Protein AF-A0A9D6ZQ71-F1 (afdb_monomer_lite)

Structure (mmCIF, N/CA/C/O backbone):
data_AF-A0A9D6ZQ71-F1
#
_entry.id   AF-A0A9D6ZQ71-F1
#
loop_
_atom_site.group_PDB
_atom_site.id
_atom_site.type_symbol
_atom_site.label_atom_id
_atom_site.label_alt_id
_atom_site.label_comp_id
_atom_site.label_asym_id
_atom_site.label_entity_id
_atom_site.label_seq_id
_atom_site.pdbx_PDB_ins_code
_atom_site.Cartn_x
_atom_site.Cartn_y
_atom_site.Cartn_z
_atom_site.occupancy
_atom_site.B_iso_or_equiv
_atom_site.auth_seq_id
_atom_site.auth_comp_id
_atom_site.auth_asym_id
_atom_site.auth_atom_id
_atom_site.pdbx_PDB_model_num
ATOM 1 N N . MET A 1 1 ? 3.086 -9.253 11.224 1.00 93.62 1 MET A N 1
ATOM 2 C CA . MET A 1 1 ? 2.614 -8.584 9.988 1.00 93.62 1 MET A CA 1
ATOM 3 C C . MET A 1 1 ? 3.845 -8.168 9.227 1.00 93.62 1 MET A C 1
ATOM 5 O O . MET A 1 1 ? 4.695 -7.506 9.811 1.00 93.62 1 MET A O 1
ATOM 9 N N . ARG A 1 2 ? 3.907 -8.478 7.934 1.00 96.31 2 ARG A N 1
ATOM 10 C CA . ARG A 1 2 ? 5.017 -8.072 7.068 1.00 96.31 2 ARG A CA 1
ATOM 11 C C . ARG A 1 2 ? 4.512 -7.412 5.794 1.00 96.31 2 ARG A C 1
ATOM 13 O O . ARG A 1 2 ? 3.437 -7.749 5.299 1.00 96.31 2 ARG A O 1
ATOM 20 N N . VAL A 1 3 ? 5.312 -6.505 5.247 1.00 97.81 3 VAL A N 1
ATOM 21 C CA . VAL A 1 3 ? 5.073 -5.915 3.929 1.00 97.81 3 VAL A CA 1
ATOM 22 C C . VAL A 1 3 ? 5.861 -6.707 2.894 1.00 97.81 3 VAL A C 1
ATOM 24 O O . VAL A 1 3 ? 7.052 -6.959 3.062 1.00 97.81 3 VAL A O 1
ATOM 27 N N . HIS A 1 4 ? 5.189 -7.119 1.828 1.00 97.75 4 HIS A N 1
ATOM 28 C CA . HIS A 1 4 ? 5.767 -7.877 0.732 1.00 97.75 4 HIS A CA 1
ATOM 29 C C . HIS A 1 4 ? 5.563 -7.133 -0.589 1.00 97.75 4 HIS A C 1
ATOM 31 O O . HIS A 1 4 ? 4.472 -6.638 -0.866 1.00 97.75 4 HIS A O 1
ATOM 37 N N . TYR A 1 5 ? 6.610 -7.077 -1.412 1.00 97.50 5 TYR A N 1
ATOM 38 C CA . TYR A 1 5 ? 6.609 -6.374 -2.693 1.00 97.50 5 TYR A CA 1
ATOM 39 C C . TYR A 1 5 ? 6.644 -7.379 -3.832 1.00 97.50 5 TYR A C 1
ATOM 41 O O . TYR A 1 5 ? 7.537 -8.222 -3.901 1.00 97.50 5 TYR A O 1
ATOM 49 N N . VAL A 1 6 ? 5.696 -7.258 -4.754 1.00 95.75 6 VAL A N 1
ATOM 50 C CA . VAL A 1 6 ? 5.675 -8.019 -6.002 1.00 95.75 6 VAL A CA 1
ATOM 51 C C . VAL A 1 6 ? 6.068 -7.063 -7.120 1.00 95.75 6 VAL A C 1
ATOM 53 O O . VAL A 1 6 ? 5.273 -6.223 -7.539 1.00 95.75 6 VAL A O 1
ATOM 56 N N . LEU A 1 7 ? 7.325 -7.145 -7.556 1.00 95.00 7 LEU A N 1
ATOM 57 C CA . LEU A 1 7 ? 7.881 -6.238 -8.561 1.00 95.00 7 LEU A CA 1
ATOM 58 C C . LEU A 1 7 ? 7.221 -6.451 -9.927 1.00 95.00 7 LEU A C 1
ATOM 60 O O . LEU A 1 7 ? 7.062 -7.581 -10.395 1.00 95.00 7 LEU A O 1
ATOM 64 N N . ASN A 1 8 ? 6.887 -5.351 -10.599 1.00 92.50 8 ASN A N 1
ATOM 65 C CA . ASN A 1 8 ? 6.300 -5.376 -11.929 1.00 92.50 8 ASN A CA 1
ATOM 66 C C . ASN A 1 8 ? 7.398 -5.452 -13.005 1.00 92.50 8 ASN A C 1
ATOM 68 O O . ASN A 1 8 ? 7.767 -4.451 -13.619 1.00 92.50 8 ASN A O 1
ATOM 72 N N . HIS A 1 9 ? 7.949 -6.646 -13.224 1.00 85.06 9 HIS A N 1
ATOM 73 C CA . HIS A 1 9 ? 9.006 -6.896 -14.211 1.00 85.06 9 HIS A CA 1
ATOM 74 C C . HIS A 1 9 ? 8.478 -6.876 -15.661 1.00 85.06 9 HIS A C 1
ATOM 76 O O . HIS A 1 9 ? 8.378 -7.919 -16.302 1.00 85.06 9 HIS A O 1
ATOM 82 N N . GLY A 1 10 ? 8.130 -5.692 -16.175 1.00 73.50 10 GLY A N 1
ATOM 83 C CA . GLY A 1 10 ? 7.662 -5.502 -17.557 1.00 73.50 10 GLY A CA 1
ATOM 84 C C . GLY A 1 10 ? 6.172 -5.783 -17.780 1.00 73.50 10 GLY A C 1
ATOM 85 O O . GLY A 1 10 ? 5.738 -5.922 -18.919 1.00 73.50 10 GLY A O 1
ATOM 86 N N . GLY A 1 11 ? 5.375 -5.880 -16.714 1.00 83.31 11 GLY A N 1
ATOM 87 C CA . GLY A 1 11 ? 3.925 -6.011 -16.831 1.00 83.31 11 GLY A CA 1
ATOM 88 C C . GLY A 1 11 ? 3.231 -4.675 -17.102 1.00 83.31 11 GLY A C 1
ATOM 89 O O . GLY A 1 11 ? 3.756 -3.591 -16.838 1.00 83.31 11 GLY A O 1
ATOM 90 N N . THR A 1 12 ? 2.004 -4.748 -17.607 1.00 81.81 12 THR A N 1
ATOM 91 C CA . THR A 1 12 ? 1.190 -3.576 -17.944 1.00 81.81 12 THR A CA 1
ATOM 92 C C . THR A 1 12 ? 0.332 -3.142 -16.744 1.00 81.81 12 THR A C 1
ATOM 94 O O . THR A 1 12 ? -0.283 -3.997 -16.100 1.00 81.81 12 THR A O 1
ATOM 97 N N . PRO A 1 13 ? 0.240 -1.837 -16.425 1.00 91.88 13 PRO A N 1
ATOM 98 C CA . PRO A 1 13 ? 0.963 -0.715 -17.036 1.00 91.88 13 PRO A CA 1
ATOM 99 C C . PRO A 1 13 ? 2.417 -0.602 -16.542 1.00 91.88 13 PRO A C 1
ATOM 101 O O . PR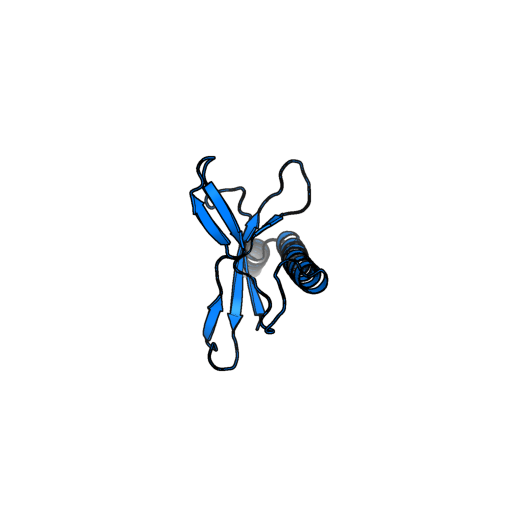O A 1 13 ? 2.682 -0.793 -15.357 1.00 91.88 13 PRO A O 1
ATOM 104 N N . GLU A 1 14 ? 3.340 -0.186 -17.419 1.00 90.12 14 GLU A N 1
ATOM 105 C CA . GLU A 1 14 ? 4.773 0.001 -17.091 1.00 90.12 14 GLU A CA 1
ATOM 106 C C . GLU A 1 14 ? 5.024 1.057 -16.002 1.00 90.12 14 GLU A C 1
ATOM 108 O O . GLU A 1 14 ? 6.062 1.076 -15.338 1.00 90.12 14 GLU A O 1
ATOM 113 N N . SER A 1 15 ? 4.070 1.972 -15.816 1.00 92.94 15 SER A N 1
ATOM 114 C CA . SER A 1 15 ? 4.126 2.971 -14.753 1.00 92.94 15 SER A CA 1
ATOM 115 C C . SER A 1 15 ? 3.910 2.370 -13.366 1.00 92.94 15 SER A C 1
ATOM 117 O O . SER A 1 15 ? 4.271 3.010 -12.384 1.00 92.94 15 SER A O 1
ATOM 119 N N . ARG A 1 16 ? 3.319 1.176 -13.246 1.00 95.62 16 ARG A N 1
ATOM 120 C CA . ARG A 1 16 ? 3.223 0.471 -11.965 1.00 95.62 16 ARG A CA 1
ATOM 121 C C . ARG A 1 16 ? 4.549 -0.235 -11.721 1.00 95.62 16 ARG A C 1
ATOM 123 O O . ARG A 1 16 ? 4.989 -1.010 -12.556 1.00 95.62 16 ARG A O 1
ATOM 130 N N . LEU A 1 17 ? 5.190 0.037 -10.596 1.00 95.38 17 LEU A N 1
ATOM 131 C CA . LEU A 1 17 ? 6.511 -0.493 -10.265 1.00 95.38 17 LEU A CA 1
ATOM 132 C C . LEU A 1 17 ? 6.433 -1.768 -9.424 1.00 95.38 17 LEU A C 1
ATOM 134 O O . LEU A 1 17 ? 7.224 -2.687 -9.619 1.00 95.38 17 LEU A O 1
ATOM 138 N N . ALA A 1 18 ? 5.470 -1.835 -8.507 1.00 97.25 18 ALA A N 1
ATOM 139 C CA . ALA A 1 18 ? 5.227 -3.014 -7.688 1.00 97.25 18 ALA A CA 1
ATOM 140 C C . ALA A 1 18 ? 3.795 -3.023 -7.150 1.00 97.25 18 ALA A C 1
ATOM 142 O O . ALA A 1 18 ? 3.237 -1.966 -6.841 1.00 97.25 18 ALA A O 1
ATOM 143 N N . ASP A 1 19 ? 3.235 -4.215 -6.976 1.00 97.25 19 ASP A N 1
ATOM 144 C CA . ASP A 1 19 ? 2.124 -4.419 -6.052 1.00 97.25 19 ASP A CA 1
ATOM 145 C C . ASP A 1 19 ? 2.680 -4.615 -4.638 1.00 97.25 19 ASP A C 1
ATOM 147 O O . ASP A 1 19 ? 3.765 -5.171 -4.443 1.00 97.25 19 ASP A O 1
ATOM 151 N N . VAL A 1 20 ? 1.942 -4.128 -3.645 1.00 98.31 20 VAL A N 1
ATOM 152 C CA . VAL A 1 20 ? 2.327 -4.193 -2.236 1.00 98.31 20 VAL A CA 1
ATOM 153 C C . VAL A 1 20 ? 1.262 -4.968 -1.479 1.00 98.31 20 VAL A C 1
ATOM 155 O O . VAL A 1 20 ? 0.077 -4.631 -1.501 1.00 98.31 20 VAL A O 1
ATOM 158 N N . GLU A 1 21 ? 1.704 -6.005 -0.784 1.00 98.12 21 GLU A N 1
ATOM 159 C CA . GLU A 1 21 ? 0.859 -6.900 -0.011 1.00 98.12 21 GLU A CA 1
ATOM 160 C C . GLU A 1 21 ? 1.226 -6.802 1.466 1.00 98.12 21 GLU A C 1
ATOM 162 O O . GLU A 1 21 ? 2.402 -6.773 1.826 1.00 98.12 21 GLU A O 1
ATOM 167 N N . ILE A 1 22 ? 0.223 -6.801 2.337 1.00 97.94 22 ILE A N 1
ATOM 168 C CA . ILE A 1 22 ? 0.426 -6.836 3.785 1.00 97.94 22 ILE A CA 1
ATOM 169 C C . ILE A 1 22 ? 0.007 -8.216 4.268 1.00 97.94 22 ILE A C 1
ATOM 171 O O . ILE A 1 22 ? -1.174 -8.549 4.232 1.00 97.94 22 ILE A O 1
ATOM 175 N N . HIS A 1 23 ? 0.970 -9.035 4.675 1.00 98.12 23 HIS A N 1
ATOM 176 C CA . HIS A 1 23 ? 0.727 -10.409 5.109 1.00 98.12 23 HIS A CA 1
ATOM 177 C C . HIS A 1 23 ? 0.512 -10.433 6.621 1.00 98.12 23 HIS A C 1
ATOM 179 O O . HIS A 1 23 ? 1.325 -9.899 7.386 1.00 98.12 23 HIS A O 1
ATOM 185 N N . PHE A 1 24 ? -0.579 -11.063 7.045 1.00 98.25 24 PHE A N 1
ATOM 186 C CA . PHE A 1 24 ? -0.897 -11.283 8.448 1.00 98.25 24 PHE A CA 1
ATOM 187 C C . PHE A 1 24 ? -0.362 -12.652 8.865 1.00 98.25 24 PHE A C 1
ATOM 189 O O . PHE A 1 24 ? -0.702 -13.679 8.282 1.00 98.25 24 PHE A O 1
ATOM 196 N N . GLU A 1 25 ? 0.510 -12.658 9.865 1.00 97.56 25 GLU A N 1
ATOM 197 C CA . GLU A 1 25 ? 1.223 -13.868 10.297 1.00 97.56 25 GLU A CA 1
ATOM 198 C C . GLU A 1 25 ? 0.580 -14.488 11.540 1.00 97.56 25 GLU A C 1
ATOM 200 O O . GLU A 1 25 ? 0.721 -15.680 11.786 1.00 97.56 25 GLU A O 1
ATOM 205 N N . GLU A 1 26 ? -0.199 -13.708 12.288 1.00 96.94 26 GLU A N 1
ATOM 206 C CA . GLU A 1 26 ? -0.744 -14.089 13.590 1.00 96.94 26 GLU A CA 1
ATOM 207 C C . GLU A 1 26 ? -2.193 -13.599 13.746 1.00 96.94 26 GLU A C 1
ATOM 209 O O . GLU A 1 26 ? -2.642 -12.689 13.039 1.00 96.94 26 GLU A O 1
ATOM 214 N N . GLY A 1 27 ? -2.927 -14.202 14.687 1.00 96.62 27 GLY A N 1
ATOM 215 C CA . GLY A 1 27 ? -4.312 -13.849 15.010 1.00 96.62 27 GLY A CA 1
ATOM 216 C C . GLY A 1 27 ? -5.350 -14.348 13.996 1.00 96.62 27 GLY A C 1
ATOM 217 O O . GLY A 1 27 ? -5.078 -15.226 13.181 1.00 96.62 27 GLY A O 1
ATOM 218 N N . LEU A 1 28 ? -6.559 -13.774 14.047 1.00 97.94 28 LEU A N 1
ATOM 219 C CA . LEU A 1 28 ? -7.718 -14.197 13.240 1.00 97.94 28 LEU A CA 1
ATOM 220 C C . LEU A 1 28 ? -7.473 -14.130 11.723 1.00 97.94 28 LEU A C 1
ATOM 222 O O . LEU A 1 28 ? -8.073 -14.883 10.965 1.00 97.94 28 LEU A O 1
ATOM 226 N N . LEU A 1 29 ? -6.606 -13.219 11.282 1.00 97.75 29 LEU A N 1
ATOM 227 C CA . LEU A 1 29 ? -6.281 -13.034 9.869 1.00 97.75 29 LEU A CA 1
ATOM 228 C C . LEU A 1 29 ? -5.023 -13.806 9.442 1.00 97.75 29 LEU A C 1
ATOM 230 O O . LEU A 1 29 ? -4.577 -13.623 8.313 1.00 97.75 29 LEU A O 1
ATOM 234 N N . SER A 1 30 ? -4.436 -14.638 10.312 1.00 97.94 30 SER A N 1
ATOM 235 C CA . SER A 1 30 ? -3.223 -15.398 9.990 1.00 97.94 30 SER A CA 1
ATOM 236 C C . SER A 1 30 ? -3.398 -16.217 8.705 1.00 97.94 30 SER A C 1
ATOM 238 O O . SER A 1 30 ? -4.424 -16.863 8.490 1.00 97.94 30 SER A O 1
ATOM 240 N N . GLY A 1 31 ? -2.400 -16.147 7.822 1.00 97.25 31 GLY A N 1
ATOM 241 C CA . GLY A 1 31 ? -2.420 -16.795 6.507 1.00 97.25 31 GLY A CA 1
ATOM 242 C C . GLY A 1 31 ? -3.115 -15.982 5.410 1.00 97.25 31 GLY A C 1
ATOM 243 O O . GLY A 1 31 ? -3.024 -16.343 4.236 1.00 97.25 31 GLY A O 1
ATOM 244 N N . LEU A 1 32 ? -3.762 -14.864 5.752 1.00 98.31 32 LEU A N 1
ATOM 245 C CA . LEU A 1 32 ? -4.335 -13.932 4.785 1.00 98.31 32 LEU A CA 1
ATOM 246 C C . LEU A 1 32 ? -3.370 -12.783 4.477 1.00 98.31 32 LEU A C 1
ATOM 248 O O . LEU A 1 32 ? -2.443 -12.468 5.228 1.00 98.31 32 LEU A O 1
ATOM 252 N N . LYS A 1 33 ? -3.630 -12.107 3.358 1.00 97.94 33 LYS A N 1
ATOM 253 C CA . LYS A 1 33 ? -2.942 -10.874 2.977 1.00 97.94 33 LYS A CA 1
ATOM 254 C C . LYS A 1 33 ? -3.932 -9.806 2.538 1.00 97.94 33 LYS A C 1
ATOM 256 O O . LYS A 1 33 ? -4.894 -10.101 1.830 1.00 97.94 33 LYS A O 1
ATOM 261 N N . LEU A 1 34 ? -3.673 -8.561 2.921 1.00 97.50 34 LEU A N 1
ATOM 262 C CA . LEU A 1 34 ? -4.346 -7.398 2.354 1.00 97.50 34 LEU A CA 1
ATOM 263 C C . LEU A 1 34 ? -3.625 -6.979 1.069 1.00 97.50 34 LEU A C 1
ATOM 265 O O . LEU A 1 34 ? -2.403 -6.819 1.057 1.00 97.50 34 LEU A O 1
ATOM 269 N N . VAL A 1 35 ? -4.395 -6.793 -0.001 1.00 97.00 35 VAL A N 1
ATOM 270 C CA . VAL A 1 35 ? -3.925 -6.371 -1.330 1.00 97.00 35 VAL A CA 1
ATOM 271 C C . VAL A 1 35 ? -4.537 -5.022 -1.720 1.00 97.00 35 VAL A C 1
ATOM 273 O O . VAL A 1 35 ? -5.471 -4.544 -1.076 1.00 97.00 35 VAL A O 1
ATOM 276 N N . GLY A 1 36 ? -4.028 -4.411 -2.793 1.00 95.38 36 GLY A N 1
ATOM 277 C CA . GLY A 1 36 ? -4.529 -3.140 -3.335 1.00 95.38 36 GLY A CA 1
ATOM 278 C C . GLY A 1 36 ? -3.670 -1.919 -2.995 1.00 95.38 36 GLY A C 1
ATOM 279 O O . GLY A 1 36 ? -3.983 -0.818 -3.445 1.00 95.38 36 GLY A O 1
ATOM 280 N N . CYS A 1 37 ? -2.578 -2.098 -2.245 1.00 97.62 37 CYS A N 1
ATOM 281 C CA . CYS A 1 37 ? -1.486 -1.127 -2.200 1.00 97.62 37 CYS A CA 1
ATOM 282 C C . CYS A 1 37 ? -0.584 -1.316 -3.433 1.00 97.62 37 CYS A C 1
ATOM 284 O O . CYS A 1 37 ? -0.385 -2.437 -3.899 1.00 97.62 37 CYS A O 1
ATOM 286 N N . SER A 1 38 ? -0.015 -0.237 -3.963 1.00 97.44 38 SER A N 1
ATOM 287 C CA . SER A 1 38 ? 0.894 -0.307 -5.115 1.00 97.44 38 SER A CA 1
ATOM 288 C C . SER A 1 38 ? 1.852 0.881 -5.170 1.00 97.44 38 SER A C 1
ATOM 290 O O . SER A 1 38 ? 1.536 1.980 -4.708 1.00 97.44 38 SER A O 1
ATOM 292 N N . VAL A 1 39 ? 3.028 0.657 -5.753 1.00 97.44 39 VAL A N 1
ATOM 293 C CA . VAL A 1 39 ? 4.040 1.683 -6.027 1.00 97.44 39 VAL A CA 1
ATOM 294 C C . VAL A 1 39 ? 4.001 2.026 -7.509 1.00 97.44 39 VAL A C 1
ATOM 296 O O . VAL A 1 39 ? 3.993 1.138 -8.360 1.00 97.44 39 VAL A O 1
ATOM 299 N N . TRP A 1 40 ? 3.998 3.315 -7.823 1.00 96.12 40 TRP A N 1
ATOM 300 C CA . TRP A 1 40 ? 3.900 3.843 -9.177 1.00 96.12 40 TRP A CA 1
ATOM 301 C C . TRP A 1 40 ? 5.040 4.810 -9.457 1.00 96.12 40 TRP A C 1
ATOM 303 O O . TRP A 1 40 ? 5.432 5.609 -8.607 1.00 96.12 40 TRP A O 1
ATOM 313 N N . ARG A 1 41 ? 5.552 4.765 -10.681 1.00 93.31 41 ARG A N 1
ATOM 314 C CA . ARG A 1 41 ? 6.510 5.729 -11.206 1.00 93.31 41 ARG A CA 1
ATOM 315 C C . ARG A 1 41 ? 5.882 7.118 -11.138 1.00 93.31 41 ARG A C 1
ATOM 317 O O . ARG A 1 41 ? 4.776 7.310 -11.647 1.00 93.31 41 ARG A O 1
ATOM 324 N N . SER A 1 42 ? 6.581 8.078 -10.537 1.00 89.44 42 SER A N 1
ATOM 325 C CA . SER A 1 42 ? 6.132 9.466 -10.619 1.00 89.44 42 SER A CA 1
ATOM 326 C C . SER A 1 42 ? 6.373 10.040 -12.013 1.00 89.44 42 SER A C 1
ATOM 328 O O . SER A 1 42 ? 7.197 9.558 -12.796 1.00 89.44 42 SER A O 1
ATOM 330 N N . LYS A 1 43 ? 5.633 11.095 -12.333 1.00 77.75 43 LYS A N 1
ATOM 331 C CA . LYS A 1 43 ? 5.864 11.889 -13.534 1.00 77.75 43 LYS A CA 1
ATOM 332 C C . LYS A 1 43 ? 7.079 12.793 -13.266 1.00 77.75 43 LYS A C 1
ATOM 334 O O . LYS A 1 43 ? 7.211 13.333 -12.180 1.00 77.75 43 LYS A O 1
ATOM 339 N N . LYS A 1 44 ? 7.957 12.976 -14.260 1.00 69.62 44 LYS A N 1
ATOM 340 C CA . LYS A 1 44 ? 9.092 13.931 -14.223 1.00 69.62 44 LYS A CA 1
ATOM 341 C C . LYS A 1 44 ? 10.163 13.705 -13.131 1.00 69.62 44 LYS A C 1
ATOM 343 O O . LYS A 1 44 ? 10.645 14.663 -12.543 1.00 69.62 44 LYS A O 1
ATOM 348 N N . GLY A 1 45 ? 10.599 12.464 -12.907 1.00 67.00 45 GLY A N 1
ATOM 349 C CA . GLY A 1 45 ? 11.815 12.186 -12.116 1.00 67.00 45 GLY A CA 1
ATOM 350 C C . GLY A 1 45 ? 11.688 12.385 -10.601 1.00 67.00 45 GLY A C 1
ATOM 351 O O . GLY A 1 45 ? 12.682 12.287 -9.892 1.00 67.00 45 GLY A O 1
ATOM 352 N N . GLU A 1 46 ? 10.479 12.638 -10.106 1.00 83.25 46 GLU A N 1
ATOM 353 C CA . GLU A 1 46 ? 10.179 12.668 -8.676 1.00 83.25 46 GLU A CA 1
ATOM 354 C C . GLU A 1 46 ? 10.160 11.253 -8.068 1.00 83.25 46 GLU A C 1
ATOM 356 O O . GLU A 1 46 ? 10.118 10.235 -8.771 1.00 83.25 46 GLU A O 1
ATOM 361 N N . GLU A 1 47 ? 10.137 11.193 -6.737 1.00 88.88 47 GLU A N 1
ATOM 362 C CA . GLU A 1 47 ? 10.014 9.944 -5.988 1.00 88.88 47 GLU A CA 1
ATOM 363 C C . GLU A 1 47 ? 8.753 9.143 -6.361 1.00 88.88 47 GLU A C 1
ATOM 365 O O . GLU A 1 47 ? 7.692 9.733 -6.582 1.00 88.88 47 GLU A O 1
ATOM 370 N N . PRO A 1 48 ? 8.803 7.795 -6.361 1.00 94.38 48 PRO A N 1
ATOM 371 C CA . PRO A 1 48 ? 7.632 6.971 -6.632 1.00 94.38 48 PRO A CA 1
ATOM 372 C C . PRO A 1 48 ? 6.428 7.306 -5.743 1.00 94.38 48 PRO A C 1
ATOM 374 O O . PRO A 1 48 ? 6.531 7.511 -4.529 1.00 94.38 48 PRO A O 1
ATOM 377 N N . THR A 1 49 ? 5.246 7.308 -6.350 1.00 95.25 49 THR A N 1
ATOM 378 C CA . THR A 1 49 ? 3.982 7.509 -5.641 1.00 95.25 49 THR A CA 1
ATOM 379 C C . THR A 1 49 ? 3.470 6.181 -5.098 1.00 95.25 49 THR A C 1
ATOM 381 O O . THR A 1 49 ? 3.492 5.169 -5.795 1.00 95.25 49 THR A O 1
ATOM 384 N N . VAL A 1 50 ? 2.962 6.186 -3.866 1.00 97.12 50 VAL A N 1
ATOM 385 C CA . VAL A 1 50 ? 2.313 5.020 -3.257 1.00 97.12 50 VAL A CA 1
ATOM 386 C C . VAL A 1 50 ? 0.808 5.244 -3.230 1.00 97.12 50 VAL A C 1
ATOM 388 O O . VAL A 1 50 ? 0.329 6.216 -2.640 1.00 97.12 50 VAL A O 1
ATOM 391 N N . LEU A 1 51 ? 0.070 4.327 -3.852 1.00 96.62 51 LEU A N 1
ATOM 392 C CA . LEU A 1 51 ? -1.384 4.257 -3.772 1.00 96.62 51 LEU A CA 1
ATOM 393 C C . LEU A 1 51 ? -1.780 3.174 -2.771 1.00 96.62 51 LEU A C 1
ATOM 395 O O . LEU A 1 51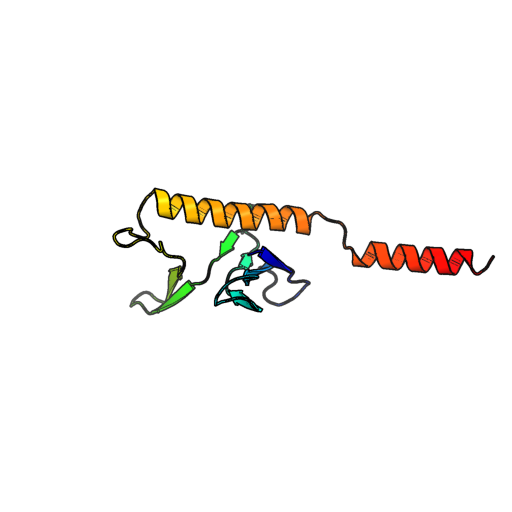 ? -1.205 2.087 -2.755 1.00 96.62 51 LEU A O 1
ATOM 399 N N . VAL A 1 52 ? -2.768 3.483 -1.940 1.00 97.00 52 VAL A N 1
ATOM 400 C CA . VAL A 1 52 ? -3.401 2.539 -1.008 1.00 97.00 52 VAL A CA 1
ATOM 401 C C . VAL A 1 52 ? -4.744 2.074 -1.588 1.00 97.00 52 VAL A C 1
ATOM 403 O O . VAL A 1 52 ? -5.235 2.708 -2.532 1.00 97.00 52 VAL A O 1
ATOM 406 N N . PRO A 1 53 ? -5.371 1.008 -1.044 1.00 97.06 53 PRO A N 1
ATOM 407 C CA . PRO A 1 53 ? -6.676 0.561 -1.496 1.00 97.06 53 PRO A CA 1
ATOM 408 C C . PRO A 1 53 ? -7.654 1.728 -1.557 1.00 97.06 53 PRO A C 1
ATOM 410 O O . PRO A 1 53 ? -7.804 2.492 -0.601 1.00 97.06 53 PRO A O 1
ATOM 413 N N . SER A 1 54 ? -8.300 1.878 -2.704 1.00 96.25 54 SER A N 1
ATOM 414 C CA . SER A 1 54 ? -9.237 2.960 -2.975 1.00 96.25 54 SER A CA 1
ATOM 415 C C . SER A 1 54 ? -10.437 2.427 -3.742 1.00 96.25 54 SER A C 1
ATOM 417 O O . SER A 1 54 ? -10.379 1.365 -4.366 1.00 96.25 54 SER A O 1
ATOM 419 N N . ARG A 1 55 ? -11.548 3.158 -3.676 1.00 96.50 55 ARG A N 1
ATOM 420 C CA . ARG A 1 55 ? -12.725 2.908 -4.511 1.00 96.50 55 ARG A CA 1
ATOM 421 C C . ARG A 1 55 ? -13.024 4.123 -5.361 1.00 96.50 55 ARG A C 1
ATOM 423 O O . ARG A 1 55 ? -12.855 5.257 -4.912 1.00 96.50 55 ARG A O 1
ATOM 430 N N . SER A 1 56 ? -13.480 3.863 -6.580 1.00 96.38 56 SER A N 1
ATOM 431 C CA . SER A 1 56 ? -14.049 4.886 -7.440 1.00 96.38 56 SER A CA 1
ATOM 432 C C . SER A 1 56 ? -15.509 5.149 -7.082 1.00 96.38 56 SER A C 1
ATOM 434 O O . SER A 1 56 ? -16.217 4.279 -6.575 1.00 96.38 56 SER A O 1
ATOM 436 N N . TYR A 1 57 ? -15.966 6.354 -7.386 1.00 96.69 57 TYR A N 1
ATOM 437 C CA . TYR A 1 57 ? -17.375 6.714 -7.400 1.00 96.69 57 TYR A CA 1
ATOM 438 C C . TYR A 1 57 ? -17.631 7.720 -8.522 1.00 96.69 57 TYR A C 1
ATOM 440 O O . TYR A 1 57 ? -16.759 8.520 -8.879 1.00 96.69 57 TYR A O 1
ATOM 448 N N . ALA A 1 58 ? -18.822 7.650 -9.111 1.00 97.12 58 ALA A N 1
ATOM 449 C CA . ALA A 1 58 ? -19.233 8.564 -10.166 1.00 97.12 58 ALA A CA 1
ATOM 450 C C . ALA A 1 58 ? -19.737 9.884 -9.567 1.00 97.12 58 ALA A C 1
ATOM 452 O O . ALA A 1 58 ? -20.454 9.904 -8.569 1.00 97.12 58 ALA A O 1
ATOM 453 N N . THR A 1 59 ? -19.373 10.989 -10.205 1.00 96.12 59 THR A N 1
ATOM 454 C CA . THR A 1 59 ? -19.874 12.338 -9.930 1.00 96.12 59 THR A CA 1
ATOM 455 C C . THR A 1 59 ? -20.372 12.952 -11.233 1.00 96.12 59 THR A C 1
ATOM 457 O O . THR A 1 59 ? -19.992 12.494 -12.311 1.00 96.12 59 THR A O 1
ATOM 460 N N . ALA A 1 60 ? -21.162 14.027 -11.160 1.00 95.94 60 ALA A N 1
ATOM 461 C CA . ALA A 1 60 ? -21.586 14.760 -12.358 1.00 95.94 60 ALA A CA 1
ATOM 462 C C . ALA A 1 60 ? -20.397 15.224 -13.231 1.00 95.94 60 ALA A C 1
ATOM 464 O O . ALA A 1 60 ? -20.525 15.320 -14.445 1.00 95.94 60 ALA A O 1
ATOM 465 N N . GLY A 1 61 ? -19.228 15.466 -12.620 1.00 95.44 61 GLY A N 1
ATOM 466 C CA . GLY A 1 61 ? -17.993 15.870 -13.301 1.00 95.44 61 GLY A CA 1
ATOM 467 C C . GLY A 1 61 ? -17.020 14.729 -13.624 1.00 95.44 61 GLY A C 1
ATOM 468 O O . GLY A 1 61 ? -15.854 15.005 -13.897 1.00 95.44 61 GLY A O 1
ATOM 469 N N . GLY A 1 62 ? -17.448 13.464 -13.542 1.00 95.75 62 GLY A N 1
ATOM 470 C CA . GLY A 1 62 ? -16.624 12.288 -13.854 1.00 95.75 62 GLY A CA 1
ATOM 471 C C . GLY A 1 62 ? -16.326 11.388 -12.651 1.00 95.75 62 GLY A C 1
ATOM 472 O O . GLY A 1 62 ? -17.011 11.437 -11.629 1.00 95.75 62 GLY A O 1
ATOM 473 N N . VAL A 1 63 ? -15.308 10.534 -12.774 1.00 97.31 63 VAL A N 1
ATOM 474 C CA . VAL A 1 63 ? -14.943 9.543 -11.746 1.00 97.31 63 VAL A CA 1
ATOM 475 C C . VAL A 1 63 ? -13.974 10.145 -10.730 1.00 97.31 63 VAL A C 1
ATOM 477 O O . VAL A 1 63 ? -12.939 10.708 -11.084 1.00 97.31 63 VAL A O 1
ATOM 480 N N . ARG A 1 64 ? -14.306 10.001 -9.449 1.00 95.88 64 ARG A N 1
ATOM 481 C CA . ARG A 1 64 ? -13.458 10.366 -8.310 1.00 95.88 64 ARG A CA 1
ATOM 482 C C . ARG A 1 64 ? -13.068 9.109 -7.542 1.00 95.88 64 ARG A C 1
ATOM 484 O O . ARG A 1 64 ? -13.702 8.069 -7.694 1.00 95.88 64 ARG A O 1
ATOM 491 N N . TYR A 1 65 ? -12.030 9.211 -6.719 1.00 94.94 65 TYR A N 1
ATOM 492 C CA . TYR A 1 65 ? -11.518 8.108 -5.910 1.00 94.94 65 TYR A CA 1
ATOM 493 C C . TYR A 1 65 ? -11.373 8.550 -4.458 1.00 94.94 65 TYR A C 1
ATOM 495 O O . TYR A 1 65 ? -11.014 9.698 -4.199 1.00 94.94 65 TYR A O 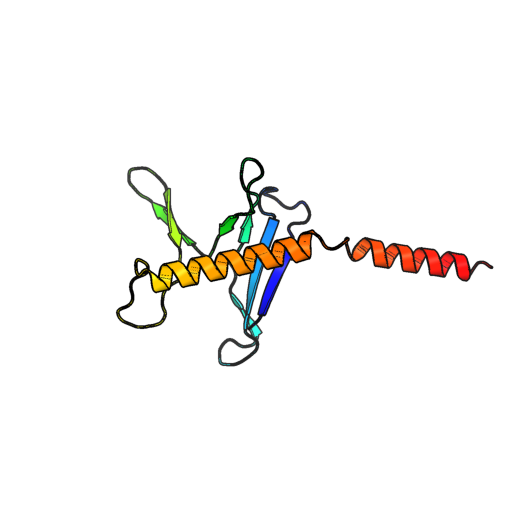1
ATOM 503 N N . TYR A 1 66 ? -11.623 7.636 -3.523 1.00 93.50 66 TYR A N 1
ATOM 504 C CA . TYR A 1 66 ? -11.328 7.833 -2.106 1.00 93.50 66 TYR A CA 1
ATOM 505 C C . TYR A 1 66 ? -10.565 6.637 -1.540 1.00 93.50 66 TYR A C 1
ATOM 507 O O . TYR A 1 66 ? -10.790 5.490 -1.933 1.00 93.50 66 TYR A O 1
ATOM 515 N N . GLU A 1 67 ? -9.662 6.911 -0.602 1.00 95.25 67 GLU A N 1
ATOM 516 C CA . GLU A 1 67 ? -8.851 5.892 0.063 1.00 95.25 67 GLU A CA 1
ATOM 517 C C . GLU A 1 67 ? -9.664 5.145 1.136 1.00 95.25 67 GLU A C 1
ATOM 519 O O . GLU A 1 67 ? -10.532 5.708 1.821 1.00 95.25 67 GLU A O 1
ATOM 524 N N . LEU A 1 68 ? -9.382 3.848 1.270 1.00 95.12 68 LEU A N 1
ATOM 525 C CA . LEU A 1 68 ? -10.024 2.937 2.220 1.00 95.12 68 LEU A CA 1
ATOM 526 C C . LEU A 1 68 ? -9.237 2.769 3.523 1.00 95.12 68 LEU A C 1
ATOM 528 O O . LEU A 1 68 ? -9.750 2.147 4.447 1.00 95.12 68 LEU A O 1
ATOM 532 N N . LEU A 1 69 ? -8.019 3.310 3.624 1.00 94.25 69 LEU A N 1
ATOM 533 C CA . LEU A 1 69 ? -7.291 3.324 4.891 1.00 94.25 69 LEU A CA 1
ATOM 534 C C . LEU A 1 69 ? -7.972 4.318 5.842 1.00 94.25 69 LEU A C 1
ATOM 536 O O . LEU A 1 69 ? -8.155 5.487 5.499 1.00 94.25 69 LEU A O 1
ATOM 540 N N . ARG A 1 70 ? -8.394 3.838 7.012 1.00 93.62 70 ARG A N 1
ATOM 541 C CA . ARG A 1 70 ? -9.191 4.593 7.986 1.00 93.62 70 ARG A CA 1
ATOM 542 C C . ARG A 1 70 ? -8.619 4.425 9.392 1.00 93.62 70 ARG A C 1
ATOM 544 O O . ARG A 1 70 ? -7.994 3.398 9.655 1.00 93.62 70 ARG A O 1
ATOM 551 N N . PRO A 1 71 ? -8.816 5.411 10.285 1.00 95.25 71 PRO A N 1
ATOM 552 C CA . PRO A 1 71 ? -8.529 5.204 11.695 1.00 95.25 71 PRO A CA 1
ATOM 553 C C . PRO A 1 71 ? -9.417 4.077 12.231 1.00 95.25 71 PRO A C 1
ATOM 555 O O . PRO A 1 71 ? -10.585 3.973 11.862 1.00 95.25 71 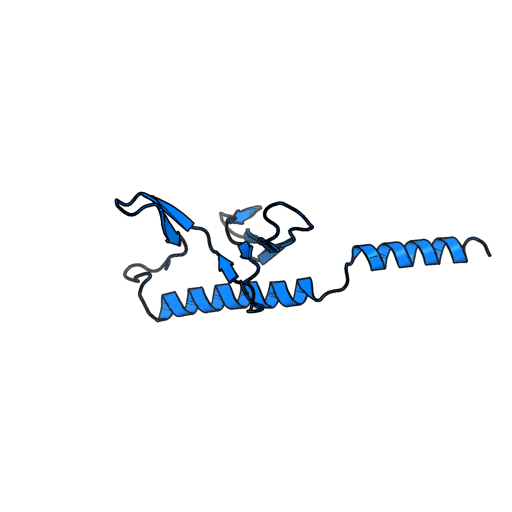PRO A O 1
ATOM 558 N N . SER A 1 72 ? -8.849 3.227 13.082 1.00 92.38 72 SER A N 1
ATOM 559 C CA . SER A 1 72 ? -9.591 2.161 13.762 1.00 92.38 72 SER A CA 1
ATOM 560 C C . SER A 1 72 ? -10.261 2.634 15.051 1.00 92.38 72 SER A C 1
ATOM 562 O O . SER A 1 72 ? -11.158 1.965 15.546 1.00 92.38 72 SER A O 1
ATOM 564 N N . GLU A 1 73 ? -9.805 3.753 15.618 1.00 93.38 73 GLU A N 1
ATOM 565 C CA . GLU A 1 73 ? -10.389 4.342 16.823 1.00 93.38 73 GLU A CA 1
ATOM 566 C C . GLU A 1 73 ? -11.667 5.115 16.489 1.00 93.38 73 GLU A C 1
ATOM 568 O O . GLU A 1 73 ? -11.700 5.918 15.550 1.00 93.38 73 GLU A O 1
ATOM 573 N N . GLU A 1 74 ? -12.705 4.901 17.295 1.00 88.00 74 GLU A N 1
ATOM 574 C CA . GLU A 1 74 ? -13.963 5.630 17.182 1.00 88.00 74 GLU A CA 1
ATOM 575 C C . GLU A 1 74 ? -13.764 7.135 17.418 1.00 88.00 74 GLU A C 1
ATOM 577 O O . GLU A 1 74 ? -12.927 7.566 18.210 1.00 88.00 74 GLU A O 1
ATOM 582 N N . GLY A 1 75 ? -14.533 7.955 16.698 1.00 88.19 75 GLY A N 1
ATOM 583 C CA . GLY A 1 75 ? -14.481 9.416 16.804 1.00 88.19 75 GLY A CA 1
ATOM 584 C C . GLY A 1 75 ? -13.340 10.093 16.036 1.00 88.19 75 GLY A C 1
ATOM 585 O O . GLY A 1 75 ? -13.391 11.309 15.865 1.00 88.19 75 GLY A O 1
ATOM 586 N N . LYS A 1 76 ? -12.356 9.346 15.511 1.00 91.75 76 LYS A N 1
ATOM 587 C CA . LYS A 1 76 ? -11.316 9.909 14.636 1.00 91.75 76 LYS A CA 1
ATOM 588 C C . LYS A 1 76 ? -11.783 9.991 13.180 1.00 91.75 76 LYS A C 1
ATOM 590 O O . LYS A 1 76 ? -12.285 9.030 12.598 1.00 91.75 76 LYS A O 1
ATOM 595 N N . SER A 1 77 ? -11.572 11.148 12.570 1.00 90.69 77 SER A N 1
ATOM 596 C CA . SER A 1 77 ? -11.823 11.439 11.165 1.00 90.69 77 SER A CA 1
ATOM 597 C C . SER A 1 77 ? -10.584 11.149 10.304 1.00 90.69 77 SER A C 1
ATOM 599 O O . SER A 1 77 ? -9.454 11.392 10.730 1.00 90.69 77 SER A O 1
ATOM 601 N N . PRO A 1 78 ? -10.749 10.725 9.036 1.00 86.94 78 PRO A N 1
ATOM 602 C CA . PRO A 1 78 ? -9.656 10.710 8.058 1.00 86.94 78 PRO A CA 1
ATOM 603 C C . PRO A 1 78 ? -8.963 12.070 7.884 1.00 86.94 78 PRO A C 1
ATOM 605 O O . PRO A 1 78 ? -7.814 12.130 7.448 1.00 86.94 78 PRO A O 1
ATOM 608 N N . GLU A 1 79 ? -9.659 13.162 8.213 1.00 90.56 79 GLU A N 1
ATOM 609 C CA . GLU A 1 79 ? -9.128 14.518 8.103 1.00 90.56 79 GLU A CA 1
ATOM 610 C C . GLU A 1 79 ? -8.212 14.918 9.268 1.00 90.56 79 GLU A C 1
ATOM 612 O O . GLU A 1 79 ? -7.477 15.904 9.131 1.00 90.56 79 GLU A O 1
ATOM 617 N N . ASP A 1 80 ? -8.206 14.149 10.364 1.00 94.31 80 ASP A N 1
ATOM 618 C CA . ASP A 1 80 ? -7.390 14.418 11.547 1.00 94.31 80 ASP A CA 1
ATOM 619 C C . ASP A 1 80 ? -5.899 14.446 11.208 1.00 94.31 80 ASP A C 1
ATOM 621 O O . ASP A 1 80 ? -5.367 13.579 10.507 1.00 94.31 80 ASP A O 1
ATOM 625 N N . ALA A 1 81 ? -5.185 15.427 11.763 1.00 94.94 81 ALA A N 1
ATOM 626 C CA . ALA A 1 81 ? -3.770 15.639 11.471 1.00 94.94 81 ALA A CA 1
ATOM 627 C C . ALA A 1 81 ? -2.907 14.406 11.797 1.00 94.94 81 ALA A C 1
ATOM 629 O O . ALA A 1 81 ? -2.040 14.037 11.002 1.00 94.94 81 ALA A O 1
ATOM 630 N N . ALA A 1 82 ? -3.179 13.740 12.925 1.00 94.31 82 ALA A N 1
ATOM 631 C CA . ALA A 1 82 ? -2.475 12.527 13.338 1.00 94.31 82 ALA A CA 1
ATOM 632 C C . ALA A 1 82 ? -2.748 11.346 12.392 1.00 94.31 82 ALA A C 1
ATOM 634 O O . ALA A 1 82 ? -1.821 10.629 12.020 1.00 94.31 82 ALA A O 1
ATOM 635 N N . VAL A 1 83 ? -3.996 11.180 11.939 1.00 94.81 83 VAL A N 1
ATOM 636 C CA . VAL A 1 83 ? -4.385 10.127 10.985 1.00 94.81 83 VAL A CA 1
ATOM 637 C C . VAL A 1 83 ? -3.716 10.362 9.634 1.00 94.81 83 VAL A C 1
ATOM 639 O O . VAL A 1 83 ? -3.083 9.460 9.084 1.00 94.81 83 VAL A O 1
ATOM 642 N N . LYS A 1 84 ? -3.758 11.600 9.129 1.00 94.75 84 LYS A N 1
ATOM 643 C CA . LYS A 1 84 ? -3.046 11.991 7.906 1.00 94.75 84 LYS A CA 1
ATOM 644 C C . LYS A 1 84 ? -1.543 11.761 8.019 1.00 94.75 84 LYS A C 1
ATOM 646 O O . LYS A 1 84 ? -0.927 11.303 7.058 1.00 94.75 84 LYS A O 1
ATOM 651 N N . GLN A 1 85 ? -0.945 12.071 9.170 1.00 96.31 85 GLN A N 1
ATOM 652 C CA . GLN A 1 85 ? 0.475 11.818 9.398 1.00 96.31 85 GLN A CA 1
ATOM 653 C C . GLN A 1 85 ? 0.783 10.319 9.401 1.00 96.31 85 GLN A C 1
ATOM 655 O O . GLN A 1 85 ? 1.746 9.912 8.761 1.00 96.31 85 GLN A O 1
ATOM 660 N N . ALA A 1 86 ? -0.048 9.489 10.035 1.00 96.19 86 ALA A N 1
ATOM 661 C CA . ALA A 1 86 ? 0.116 8.038 10.013 1.00 96.19 86 ALA A CA 1
ATOM 662 C C . ALA A 1 86 ? 0.043 7.475 8.582 1.00 96.19 86 ALA A C 1
ATOM 664 O O . ALA A 1 86 ? 0.902 6.688 8.184 1.00 96.19 86 ALA A O 1
ATOM 665 N N . VAL A 1 87 ? -0.913 7.940 7.768 1.00 95.81 87 VAL A N 1
ATOM 666 C CA . VAL A 1 87 ? -1.023 7.552 6.349 1.00 95.81 87 VAL A CA 1
ATOM 667 C C . VAL A 1 87 ? 0.214 7.991 5.556 1.00 95.81 87 VAL A C 1
ATOM 669 O O . VAL A 1 87 ? 0.730 7.215 4.750 1.00 95.81 87 VAL A O 1
ATOM 672 N N . ARG A 1 88 ? 0.725 9.211 5.784 1.00 96.19 88 ARG A N 1
ATOM 673 C CA . ARG A 1 88 ? 1.968 9.692 5.152 1.00 96.19 88 ARG A CA 1
ATOM 674 C C . ARG A 1 88 ? 3.170 8.835 5.535 1.00 96.19 88 ARG A C 1
ATOM 676 O O . ARG A 1 88 ? 3.896 8.414 4.642 1.00 96.19 88 ARG A O 1
ATOM 683 N N . ASN A 1 89 ? 3.339 8.540 6.822 1.00 97.56 89 ASN A N 1
ATOM 684 C CA . ASN A 1 89 ? 4.429 7.703 7.323 1.00 97.56 89 ASN A CA 1
ATOM 685 C C . ASN A 1 89 ? 4.378 6.306 6.700 1.00 97.56 89 ASN A C 1
ATOM 687 O O . ASN A 1 89 ? 5.401 5.791 6.262 1.00 97.56 89 ASN A O 1
ATOM 691 N N . PHE A 1 90 ? 3.183 5.716 6.601 1.00 97.00 90 PHE A N 1
ATOM 692 C CA . PHE A 1 90 ? 3.008 4.425 5.945 1.00 97.00 90 PHE A CA 1
ATOM 693 C C . PHE A 1 90 ? 3.420 4.479 4.467 1.00 97.00 90 PHE A C 1
ATOM 695 O O . PHE A 1 90 ? 4.222 3.663 4.022 1.00 97.00 90 PHE A O 1
ATOM 702 N N . LYS A 1 91 ? 2.936 5.470 3.707 1.00 97.25 91 LYS A N 1
ATOM 703 C CA . LYS A 1 91 ? 3.314 5.643 2.293 1.00 97.25 91 L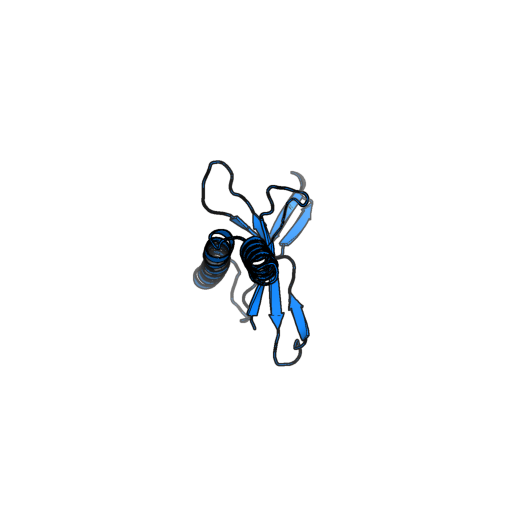YS A CA 1
ATOM 704 C C . LYS A 1 91 ? 4.819 5.878 2.120 1.00 97.25 91 LYS A C 1
ATOM 706 O O . LYS A 1 91 ? 5.399 5.346 1.178 1.00 97.25 91 LYS A O 1
ATOM 711 N N . GLN A 1 92 ? 5.442 6.636 3.021 1.00 97.44 92 GLN A N 1
ATOM 712 C CA . GLN A 1 92 ? 6.884 6.872 3.020 1.00 97.44 92 GLN A CA 1
ATOM 713 C C . GLN A 1 92 ? 7.661 5.579 3.282 1.00 97.44 92 GLN A C 1
ATOM 715 O O . GLN A 1 92 ? 8.506 5.219 2.472 1.00 97.44 92 GLN A O 1
ATOM 720 N N . TYR A 1 93 ? 7.305 4.821 4.324 1.00 97.88 93 TYR A N 1
ATOM 721 C CA . TYR A 1 93 ? 7.905 3.512 4.592 1.00 97.88 93 TYR A CA 1
ATOM 722 C C . TYR A 1 93 ? 7.812 2.590 3.370 1.00 97.88 93 TYR A C 1
ATOM 724 O O . TYR A 1 93 ? 8.808 1.995 2.961 1.00 97.88 93 TYR A O 1
ATOM 732 N N . ILE A 1 94 ? 6.631 2.524 2.737 1.00 97.94 94 ILE A N 1
ATOM 733 C CA . ILE A 1 94 ? 6.436 1.678 1.559 1.00 97.94 94 ILE A CA 1
ATOM 734 C C . ILE A 1 94 ? 7.386 2.067 0.420 1.00 97.94 94 ILE A C 1
ATOM 736 O O . ILE A 1 94 ? 7.958 1.192 -0.235 1.00 97.94 94 ILE A O 1
ATOM 740 N N . ARG A 1 95 ? 7.532 3.370 0.174 1.00 96.69 95 ARG A N 1
ATOM 741 C CA . ARG A 1 95 ? 8.418 3.908 -0.857 1.00 96.69 95 ARG A CA 1
ATOM 742 C C . ARG A 1 95 ? 9.879 3.603 -0.549 1.00 96.69 95 ARG A C 1
ATOM 744 O O . ARG A 1 95 ? 10.572 3.094 -1.424 1.00 96.69 95 ARG A O 1
ATOM 751 N N . ASP A 1 96 ? 10.331 3.899 0.662 1.00 96.75 96 ASP A N 1
ATOM 752 C CA . ASP A 1 96 ? 11.738 3.774 1.043 1.00 96.75 96 ASP A CA 1
ATOM 753 C C . ASP A 1 96 ? 12.203 2.316 0.949 1.00 96.75 96 ASP A C 1
ATOM 755 O O . ASP A 1 96 ? 13.263 2.030 0.391 1.00 96.75 96 ASP A O 1
ATOM 759 N N . GLU A 1 97 ? 11.378 1.372 1.409 1.00 97.38 97 GLU A N 1
ATOM 760 C CA . GLU A 1 97 ? 11.652 -0.061 1.268 1.00 97.38 97 GLU A CA 1
ATOM 761 C C . GLU A 1 97 ? 11.655 -0.514 -0.197 1.00 97.38 97 GLU A C 1
ATOM 763 O O . GLU A 1 97 ? 12.549 -1.256 -0.608 1.00 97.38 97 GLU A O 1
ATOM 768 N N . TYR A 1 98 ? 10.724 -0.022 -1.025 1.00 96.00 98 TYR A N 1
ATOM 769 C CA . TYR A 1 98 ? 10.758 -0.299 -2.463 1.00 96.00 98 TYR A CA 1
ATOM 770 C C . TYR A 1 98 ? 12.062 0.196 -3.102 1.00 96.00 98 TYR A C 1
ATOM 772 O O . TYR A 1 98 ? 12.669 -0.535 -3.881 1.00 96.00 98 TYR A O 1
ATOM 780 N N . MET A 1 99 ? 12.521 1.407 -2.770 1.00 94.50 99 MET A N 1
ATOM 781 C CA . MET A 1 99 ? 13.749 1.970 -3.343 1.00 94.50 99 MET A CA 1
ATOM 782 C C . MET A 1 99 ? 14.981 1.148 -2.955 1.00 94.50 99 MET A C 1
ATOM 784 O O . MET A 1 99 ? 15.842 0.916 -3.802 1.00 94.50 99 MET A O 1
ATOM 788 N N . LYS A 1 100 ? 15.040 0.637 -1.716 1.00 94.94 100 LYS A N 1
ATOM 789 C CA . LYS A 1 100 ? 16.093 -0.300 -1.290 1.00 94.94 100 LYS A CA 1
ATOM 790 C C . LYS A 1 100 ? 16.074 -1.573 -2.130 1.00 94.94 100 LYS A C 1
ATOM 792 O O . LYS A 1 100 ? 17.122 -1.986 -2.611 1.00 94.94 100 LYS A O 1
ATOM 797 N N . ILE A 1 101 ? 14.899 -2.170 -2.337 1.00 93.44 101 ILE A N 1
ATOM 798 C CA . ILE A 1 101 ? 14.739 -3.391 -3.143 1.00 93.44 101 ILE A CA 1
ATOM 799 C C . ILE A 1 101 ? 15.116 -3.134 -4.607 1.00 93.44 101 ILE A C 1
ATOM 801 O O . ILE A 1 101 ? 15.831 -3.932 -5.202 1.00 93.44 101 ILE A O 1
ATOM 805 N N . ALA A 1 102 ? 14.668 -2.019 -5.184 1.00 89.19 102 ALA A N 1
ATOM 806 C CA . ALA A 1 102 ? 14.923 -1.664 -6.578 1.00 89.19 102 ALA A CA 1
ATOM 807 C C . ALA A 1 102 ? 16.399 -1.334 -6.858 1.00 89.19 102 ALA A C 1
ATOM 809 O O . ALA A 1 102 ? 16.853 -1.497 -7.987 1.00 89.19 102 ALA A O 1
ATOM 810 N N . ALA A 1 103 ? 17.139 -0.874 -5.846 1.00 88.81 103 ALA A N 1
ATOM 811 C CA . ALA A 1 103 ? 18.575 -0.628 -5.934 1.00 88.81 103 ALA A CA 1
ATOM 812 C C . ALA A 1 103 ? 19.425 -1.896 -5.733 1.00 88.81 103 ALA A C 1
ATOM 814 O O . ALA A 1 103 ? 20.631 -1.862 -5.984 1.00 88.81 103 ALA A O 1
ATOM 815 N N . MET A 1 104 ? 18.838 -3.009 -5.273 1.00 84.12 104 MET A N 1
ATOM 816 C CA . MET A 1 104 ? 19.573 -4.269 -5.166 1.00 84.12 104 MET A CA 1
ATOM 817 C C . MET A 1 104 ? 19.835 -4.844 -6.566 1.00 84.12 104 MET A C 1
ATOM 819 O O . MET A 1 104 ? 18.923 -4.865 -7.395 1.00 84.12 104 MET A O 1
ATOM 823 N N . PRO A 1 105 ? 21.051 -5.352 -6.836 1.00 73.25 105 PRO A N 1
ATOM 824 C CA . PRO A 1 105 ? 21.337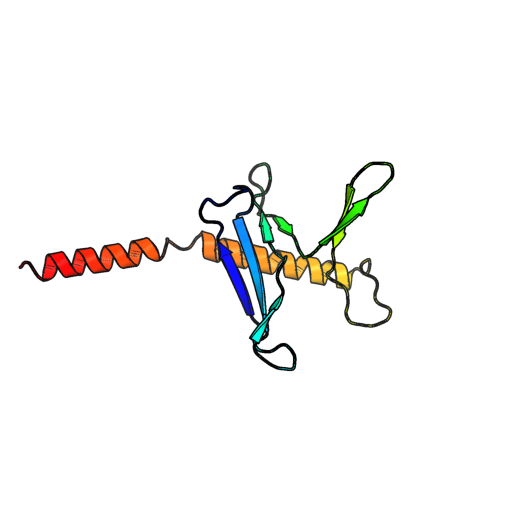 -6.044 -8.087 1.00 73.25 105 PRO A CA 1
ATOM 825 C C . PRO A 1 105 ? 20.406 -7.251 -8.236 1.00 73.25 105 PRO A C 1
ATOM 827 O O . PRO A 1 105 ? 20.080 -7.916 -7.245 1.00 73.25 105 PRO A O 1
ATOM 830 N N . ASP A 1 106 ? 19.966 -7.534 -9.466 1.00 67.31 106 ASP A N 1
ATOM 831 C CA . ASP A 1 106 ? 19.008 -8.608 -9.716 1.00 67.31 106 ASP A CA 1
ATOM 832 C C . ASP A 1 106 ? 19.585 -9.937 -9.204 1.00 67.31 106 ASP A C 1
ATOM 834 O O . ASP A 1 106 ? 20.606 -10.447 -9.677 1.00 67.31 106 ASP A O 1
ATOM 838 N N . ARG A 1 107 ? 18.926 -10.530 -8.200 1.00 58.81 107 ARG A N 1
ATOM 839 C CA . ARG A 1 107 ? 19.379 -11.787 -7.589 1.00 58.81 107 ARG A CA 1
ATOM 840 C C . ARG A 1 107 ? 19.406 -12.929 -8.620 1.00 58.81 107 ARG A C 1
ATOM 842 O O . ARG A 1 107 ? 20.091 -13.926 -8.410 1.00 58.81 107 ARG A O 1
ATOM 849 N N . ARG A 1 108 ? 18.719 -12.781 -9.760 1.00 57.41 108 ARG A N 1
ATOM 850 C CA . ARG A 1 108 ? 18.772 -13.733 -10.881 1.00 57.41 108 ARG A CA 1
ATOM 851 C C . ARG A 1 108 ? 20.120 -13.743 -11.607 1.00 57.41 108 ARG A C 1
ATOM 853 O O . ARG A 1 108 ? 20.522 -14.797 -12.095 1.00 57.41 108 ARG A O 1
ATOM 860 N N . GLU A 1 109 ? 20.836 -12.621 -11.659 1.00 51.19 109 GLU A N 1
ATOM 861 C CA . GLU A 1 109 ? 22.157 -12.550 -12.302 1.00 51.19 109 GLU A CA 1
ATOM 862 C C . GLU A 1 109 ? 23.236 -13.198 -11.428 1.00 51.19 109 GLU A C 1
ATOM 864 O O . GLU A 1 109 ? 24.027 -14.007 -11.913 1.00 51.19 109 GLU A O 1
ATOM 869 N N . THR A 1 110 ? 23.182 -12.965 -10.114 1.00 51.44 110 THR A N 1
ATOM 870 C CA . THR A 1 110 ? 24.130 -13.562 -9.150 1.00 51.44 110 THR A CA 1
ATOM 871 C C . THR A 1 110 ? 24.043 -15.094 -9.055 1.00 51.44 110 THR A C 1
ATOM 873 O O . THR A 1 110 ? 25.040 -15.753 -8.752 1.00 51.44 110 THR A O 1
ATOM 876 N N . GLY A 1 111 ? 22.878 -15.689 -9.343 1.00 53.19 111 GLY A N 1
ATOM 877 C CA . GLY A 1 111 ? 22.712 -17.145 -9.456 1.00 53.19 111 GLY A CA 1
ATOM 878 C C . GLY A 1 111 ? 23.327 -17.724 -10.735 1.00 53.19 111 GLY A C 1
ATOM 879 O O . GLY A 1 111 ? 24.071 -18.703 -10.669 1.00 53.19 111 GLY A O 1
ATOM 880 N N . LYS A 1 112 ? 23.093 -17.071 -11.883 1.00 53.59 112 LYS A N 1
ATOM 881 C CA . LYS A 1 112 ? 23.665 -17.475 -13.180 1.00 53.59 112 LYS A CA 1
ATOM 882 C C . LYS A 1 112 ? 25.188 -17.375 -13.211 1.00 53.59 112 LYS A C 1
ATOM 884 O O . LYS A 1 112 ? 25.841 -18.202 -13.842 1.00 53.59 112 LYS A O 1
ATOM 889 N N . GLU A 1 113 ? 25.763 -16.381 -12.541 1.00 54.00 113 GLU A N 1
ATOM 890 C CA . GLU A 1 113 ? 27.215 -16.202 -12.471 1.00 54.00 113 GLU A CA 1
ATOM 891 C C . GLU A 1 113 ? 27.889 -17.291 -11.615 1.00 54.00 113 GLU A C 1
ATOM 893 O O . GLU A 1 113 ? 28.934 -17.824 -11.996 1.00 54.00 113 GLU A O 1
ATOM 898 N N . LYS A 1 114 ? 27.238 -17.722 -10.522 1.00 56.97 114 LYS A N 1
ATOM 899 C CA . LYS A 1 114 ? 27.684 -18.870 -9.715 1.00 56.97 114 LYS A CA 1
ATOM 900 C C . LYS A 1 114 ? 27.573 -20.206 -10.454 1.00 56.97 114 LYS A C 1
ATOM 902 O O . LYS A 1 114 ? 28.485 -21.020 -10.334 1.00 56.97 114 LYS A O 1
ATOM 907 N N . GLU A 1 115 ? 26.506 -20.438 -11.221 1.00 56.81 115 GLU A N 1
ATOM 908 C CA . GLU A 1 115 ? 26.373 -21.646 -12.057 1.00 56.81 115 GLU A CA 1
ATOM 909 C C . GLU A 1 115 ? 27.434 -21.699 -13.162 1.00 56.81 115 GLU A C 1
ATOM 911 O O . GLU A 1 115 ? 28.140 -22.700 -13.281 1.00 56.81 115 GLU A O 1
ATOM 916 N N . ARG A 1 116 ? 27.646 -20.592 -13.890 1.00 57.78 116 ARG A N 1
ATOM 917 C CA . ARG A 1 116 ? 28.708 -20.493 -14.909 1.00 57.78 116 ARG A CA 1
ATOM 918 C C . ARG A 1 116 ? 30.112 -20.689 -14.336 1.00 57.78 116 ARG A C 1
ATOM 920 O O . ARG A 1 116 ? 30.967 -21.268 -15.005 1.00 57.78 116 ARG A O 1
ATOM 927 N N . GLY A 1 117 ? 30.375 -20.195 -13.125 1.00 58.38 117 GLY A N 1
ATOM 928 C CA . GLY A 1 117 ? 31.654 -20.402 -12.440 1.00 58.38 117 GLY A CA 1
ATOM 929 C C . GLY A 1 117 ? 31.886 -21.863 -12.046 1.00 58.38 117 GLY A C 1
ATOM 930 O O . GLY A 1 117 ? 33.005 -22.364 -12.155 1.00 58.38 117 GLY A O 1
ATOM 931 N N . LYS A 1 118 ? 30.823 -22.572 -11.648 1.00 61.62 118 LYS A N 1
ATOM 932 C CA . LYS A 1 118 ? 30.885 -23.984 -11.255 1.00 61.62 118 LYS A CA 1
ATOM 933 C C . LYS A 1 118 ? 31.076 -24.916 -12.458 1.00 61.62 118 LYS A C 1
ATOM 935 O O . LYS A 1 118 ? 31.876 -25.840 -12.365 1.00 61.62 118 LYS A O 1
ATOM 940 N N . GLU A 1 119 ? 30.426 -24.637 -13.592 1.00 58.53 119 GLU A N 1
ATOM 941 C CA . GLU A 1 119 ? 30.648 -25.367 -14.854 1.00 58.53 119 GLU A CA 1
ATOM 942 C C . GLU A 1 119 ? 32.087 -25.225 -15.367 1.00 58.53 119 GLU A C 1
ATOM 944 O O . GLU A 1 119 ? 32.701 -26.213 -15.757 1.00 58.53 119 GLU A O 1
ATOM 949 N N . LYS A 1 120 ? 32.669 -24.018 -15.317 1.00 59.97 120 LYS A N 1
ATOM 950 C CA . LYS A 1 120 ? 34.057 -23.800 -15.762 1.00 59.97 120 LYS A CA 1
ATOM 951 C C . LYS A 1 120 ? 35.102 -24.479 -14.872 1.00 59.97 120 LYS A C 1
ATOM 953 O O . LYS A 1 120 ? 36.139 -24.884 -15.381 1.00 59.97 120 LYS A O 1
ATOM 958 N N . SER A 1 121 ? 34.842 -24.605 -13.570 1.00 60.41 121 SER A N 1
ATOM 959 C CA . SER A 1 121 ? 35.760 -25.265 -12.630 1.00 60.41 121 SER A CA 1
ATOM 960 C C . SER A 1 121 ? 35.639 -26.792 -12.616 1.00 60.41 121 SER A C 1
ATOM 962 O O . SER A 1 121 ? 36.533 -27.441 -12.089 1.00 60.41 121 SER A O 1
ATOM 964 N N . ALA A 1 122 ? 34.556 -27.361 -13.155 1.00 62.12 122 ALA A N 1
ATOM 965 C CA . ALA A 1 122 ? 34.385 -28.808 -13.325 1.00 62.12 122 ALA A CA 1
ATOM 966 C C . ALA A 1 122 ? 34.924 -29.330 -14.674 1.00 62.12 122 ALA A C 1
ATOM 968 O O . ALA A 1 122 ? 34.931 -30.536 -14.905 1.00 62.12 122 ALA A O 1
ATOM 969 N N . ALA A 1 123 ? 35.342 -28.425 -15.567 1.00 58.69 123 ALA A N 1
ATOM 970 C CA . ALA A 1 123 ? 35.911 -28.727 -16.882 1.00 58.69 123 ALA A CA 1
ATOM 971 C C . ALA A 1 123 ? 37.455 -28.620 -16.924 1.00 58.69 123 ALA A C 1
ATOM 973 O O . ALA A 1 123 ? 38.031 -28.613 -18.012 1.00 58.69 123 ALA A O 1
ATOM 974 N N . LEU A 1 124 ? 38.104 -28.518 -15.757 1.00 49.44 124 LEU A N 1
ATOM 975 C CA . LEU A 1 124 ? 39.557 -28.528 -15.541 1.00 49.44 124 LEU A CA 1
ATOM 976 C C . LEU A 1 124 ? 39.917 -29.676 -14.593 1.00 49.44 124 LEU A C 1
ATOM 978 O O . LEU A 1 124 ? 40.984 -30.287 -14.813 1.00 49.44 124 LEU A O 1
#

Foldseek 3Di:
DDKDWAAPPPDPPPQWGTWIKAADCDDPQHPHIDTDWTWGHDPPPDQIFIDAHWDWDADPVGIDIDHPDDDPDPPDDCPDPVNVVVVVVVRVVVRVVSVVVVPDDDVVVVVVVVVVVVVVVVVD

Radius of gyration: 19.89 Å; chains: 1; bounding box: 61×45×35 Å

Sequence (124 aa):
MRVHYVLNHGGTPESRLADVEIHFEEGLLSGLKLVGCSVWRSKKGEEPTVLVPSRSYATAGGVRYYELLRPSEEGKSPEDAAVKQAVRNFKQYIRDEYMKIAAMPDRRETGKEKERGKEKSAAL

Secondary structure (DSSP, 8-state):
-EEEEEE-SSPSSTTEEEEEEEE--SSTTTT-EEEEEEEEPPGGGPPPEEEPSEEEEEETTEEEEEE----SSTT--TTSHHHHHHHHHHHHHHHHHHHHHHHSPPHHHHHHHHHHHHHHHS--

pLDDT: mean 88.09, std 14.35, range [49.44, 98.31]